Protein AF-A0A1V6CRI0-F1 (afdb_monomer)

Mean predicted aligned error: 6.82 Å

Secondary structure (DSSP, 8-state):
-HHHHTTTB-S-HHHHHHSPEEEEEGGG-TTPBBSS-BEETTTT--SB-TTBBP-HHHHHHHHHHHHHH-GGGEET-EEETTEEEEEEE-HHHHHHHHHHHH--GGGTS---

Structure (mmCIF, N/CA/C/O backbone):
data_AF-A0A1V6CRI0-F1
#
_entry.id   AF-A0A1V6CRI0-F1
#
loop_
_atom_site.group_PDB
_atom_site.id
_atom_site.type_symbol
_atom_site.label_atom_id
_atom_site.label_alt_id
_atom_site.label_comp_id
_atom_site.label_asym_id
_atom_site.label_entity_id
_atom_site.label_seq_id
_atom_site.pdbx_PDB_ins_code
_atom_site.Cartn_x
_atom_site.Cartn_y
_atom_site.Cartn_z
_atom_site.occupancy
_atom_site.B_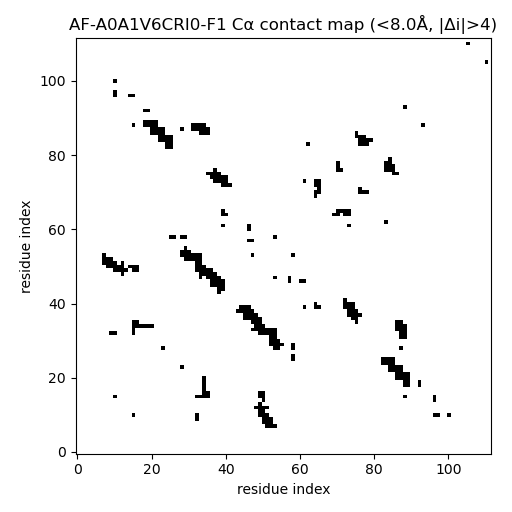iso_or_equiv
_atom_site.auth_seq_id
_atom_site.auth_comp_id
_atom_site.auth_asym_id
_atom_site.auth_atom_id
_atom_site.pdbx_PDB_model_num
ATOM 1 N N . MET A 1 1 ? 19.236 -7.443 7.749 1.00 37.31 1 MET A N 1
ATOM 2 C CA . MET A 1 1 ? 18.737 -6.141 7.245 1.00 37.31 1 MET A CA 1
ATOM 3 C C . MET A 1 1 ? 18.978 -5.978 5.751 1.00 37.31 1 MET A C 1
ATOM 5 O O . MET A 1 1 ? 18.011 -5.688 5.072 1.00 37.31 1 MET A O 1
ATOM 9 N N . ALA A 1 2 ? 20.188 -6.211 5.221 1.00 32.72 2 ALA A N 1
ATOM 10 C CA . ALA A 1 2 ? 20.434 -6.150 3.772 1.00 32.72 2 ALA A CA 1
ATOM 11 C C . ALA A 1 2 ? 19.505 -7.083 2.963 1.00 32.72 2 ALA A C 1
ATOM 13 O O . ALA A 1 2 ? 18.888 -6.636 2.004 1.00 32.72 2 ALA A O 1
ATOM 14 N N . ASP A 1 3 ? 19.289 -8.319 3.422 1.00 40.69 3 ASP A N 1
ATOM 15 C CA . ASP A 1 3 ? 18.392 -9.286 2.760 1.00 40.69 3 ASP A CA 1
ATOM 16 C C . ASP A 1 3 ? 16.898 -8.935 2.832 1.00 40.69 3 ASP A C 1
ATOM 18 O O . ASP A 1 3 ? 16.105 -9.507 2.097 1.00 40.69 3 ASP A O 1
ATOM 22 N N . ALA A 1 4 ? 16.495 -7.996 3.699 1.00 43.31 4 ALA A N 1
ATOM 23 C CA . ALA A 1 4 ? 15.105 -7.533 3.750 1.00 43.31 4 ALA A CA 1
ATOM 24 C C . ALA A 1 4 ? 14.783 -6.554 2.610 1.00 43.31 4 ALA A C 1
ATOM 26 O O . ALA A 1 4 ? 13.618 -6.396 2.266 1.00 43.31 4 ALA A O 1
ATOM 27 N N . VAL A 1 5 ? 15.813 -5.910 2.045 1.00 49.88 5 VAL A N 1
ATOM 28 C CA . VAL A 1 5 ? 15.702 -4.900 0.977 1.00 49.88 5 VAL A CA 1
ATOM 29 C C . VAL A 1 5 ? 16.208 -5.444 -0.367 1.00 49.88 5 VAL A C 1
ATOM 31 O O . VAL A 1 5 ? 15.827 -4.965 -1.437 1.00 49.88 5 VAL A O 1
ATOM 34 N N . ASN A 1 6 ? 17.065 -6.468 -0.332 1.00 45.59 6 ASN A N 1
ATOM 35 C CA . ASN A 1 6 ? 17.632 -7.089 -1.521 1.00 45.59 6 ASN A CA 1
ATOM 36 C C . ASN A 1 6 ? 16.546 -7.856 -2.298 1.00 45.59 6 ASN A C 1
ATOM 38 O O . ASN A 1 6 ? 15.866 -8.714 -1.743 1.00 45.59 6 ASN A O 1
ATOM 42 N N . GLY A 1 7 ? 16.365 -7.535 -3.580 1.00 58.19 7 GLY A N 1
ATOM 43 C CA . GLY A 1 7 ? 15.346 -8.160 -4.436 1.00 58.19 7 GLY A CA 1
ATOM 44 C C . GLY A 1 7 ? 13.952 -7.522 -4.393 1.00 58.19 7 GLY A C 1
ATOM 45 O O . GLY A 1 7 ? 13.077 -7.970 -5.128 1.00 58.19 7 GLY A O 1
ATOM 46 N N . GLN A 1 8 ? 13.737 -6.462 -3.602 1.00 64.69 8 GLN A N 1
ATOM 47 C CA . GLN A 1 8 ? 12.450 -5.757 -3.598 1.00 64.69 8 GLN A CA 1
ATOM 48 C C . GLN A 1 8 ? 12.300 -4.809 -4.792 1.00 64.69 8 GLN A C 1
ATOM 50 O O . GLN A 1 8 ? 11.213 -4.718 -5.345 1.00 64.69 8 GLN A O 1
ATOM 55 N N . ALA A 1 9 ? 13.364 -4.116 -5.216 1.00 75.25 9 ALA A N 1
ATOM 56 C CA . ALA A 1 9 ? 13.310 -3.176 -6.340 1.00 75.25 9 ALA A CA 1
ATOM 57 C C . ALA A 1 9 ? 13.182 -3.910 -7.684 1.00 75.25 9 ALA A C 1
ATOM 59 O O . ALA A 1 9 ? 14.167 -4.340 -8.287 1.00 75.25 9 ALA A O 1
ATOM 60 N N . THR A 1 10 ? 11.947 -4.056 -8.154 1.00 80.06 10 THR A N 1
ATOM 61 C CA . THR A 1 10 ? 11.616 -4.798 -9.376 1.00 80.06 10 THR A CA 1
ATOM 62 C C . THR A 1 10 ? 11.502 -3.872 -10.578 1.00 80.06 10 THR A C 1
ATOM 64 O O . THR A 1 10 ? 11.904 -4.254 -11.682 1.00 80.06 10 THR A O 1
ATOM 67 N N . VAL A 1 11 ? 11.013 -2.654 -10.342 1.00 85.25 11 VAL A N 1
ATOM 68 C CA . VAL A 1 11 ? 10.685 -1.634 -11.342 1.00 85.25 11 VAL A CA 1
ATOM 69 C C . VAL A 1 11 ? 11.324 -0.300 -10.952 1.00 85.25 11 VAL A C 1
ATOM 71 O O . VAL A 1 11 ? 11.495 -0.009 -9.768 1.00 85.25 11 VAL A O 1
ATOM 74 N N . MET A 1 12 ? 11.656 0.534 -11.942 1.00 87.00 12 MET A N 1
ATOM 75 C CA . MET A 1 12 ? 12.108 1.904 -11.694 1.00 87.00 12 MET A CA 1
ATOM 76 C C . MET A 1 12 ? 11.018 2.703 -10.958 1.00 87.00 12 MET A C 1
ATOM 78 O O . MET A 1 12 ? 9.904 2.802 -11.473 1.00 87.00 12 MET A O 1
ATOM 82 N N . PRO A 1 13 ? 11.318 3.345 -9.813 1.00 89.44 13 PRO A N 1
ATOM 83 C CA . PRO A 1 13 ? 10.303 4.042 -9.020 1.00 89.44 13 PRO A CA 1
ATOM 84 C C . PRO A 1 13 ? 9.500 5.080 -9.804 1.00 89.44 13 PRO A C 1
ATOM 86 O O . PRO A 1 13 ? 8.304 5.228 -9.589 1.00 89.44 13 PRO A O 1
ATOM 89 N N . ARG A 1 14 ? 10.143 5.768 -10.757 1.00 89.50 14 ARG A N 1
ATOM 90 C CA . ARG A 1 14 ? 9.477 6.714 -11.658 1.00 89.50 14 ARG A CA 1
ATOM 91 C C . ARG A 1 14 ? 8.367 6.049 -12.472 1.00 89.50 14 ARG A C 1
ATOM 93 O O . ARG A 1 14 ? 7.296 6.624 -12.594 1.00 89.50 14 ARG A O 1
ATOM 100 N N . ASP A 1 15 ? 8.639 4.888 -13.053 1.00 90.00 15 ASP A N 1
ATOM 101 C CA . ASP A 1 15 ? 7.701 4.235 -13.965 1.00 90.00 15 ASP A CA 1
ATOM 102 C C . ASP A 1 15 ? 6.548 3.605 -13.177 1.00 90.00 15 ASP A C 1
ATOM 104 O O . ASP A 1 15 ? 5.393 3.766 -13.554 1.00 90.00 15 ASP A O 1
ATOM 108 N N . ALA A 1 16 ? 6.849 3.009 -12.020 1.00 91.19 16 ALA A N 1
ATOM 109 C CA . ALA A 1 16 ? 5.840 2.507 -11.089 1.00 91.19 16 ALA A CA 1
ATOM 110 C C . ALA A 1 16 ? 4.938 3.608 -10.501 1.00 91.19 16 ALA A C 1
ATOM 112 O O . ALA A 1 16 ? 3.769 3.362 -10.238 1.00 91.19 16 ALA A O 1
ATOM 113 N N . ALA A 1 17 ? 5.467 4.816 -10.285 1.00 90.88 17 ALA A N 1
ATOM 114 C CA . ALA A 1 17 ? 4.683 5.943 -9.776 1.00 90.88 17 ALA A CA 1
ATOM 115 C C . ALA A 1 17 ? 3.815 6.625 -10.849 1.00 90.88 17 ALA A C 1
ATOM 117 O O . ALA A 1 17 ? 2.959 7.439 -10.510 1.00 90.88 17 ALA A O 1
ATOM 118 N N . LEU A 1 18 ? 4.071 6.358 -12.136 1.00 91.38 18 LEU A N 1
ATOM 119 C CA . LEU A 1 18 ? 3.371 6.982 -13.265 1.00 91.38 18 LEU A CA 1
ATOM 120 C C . LEU A 1 18 ? 2.423 6.028 -14.003 1.0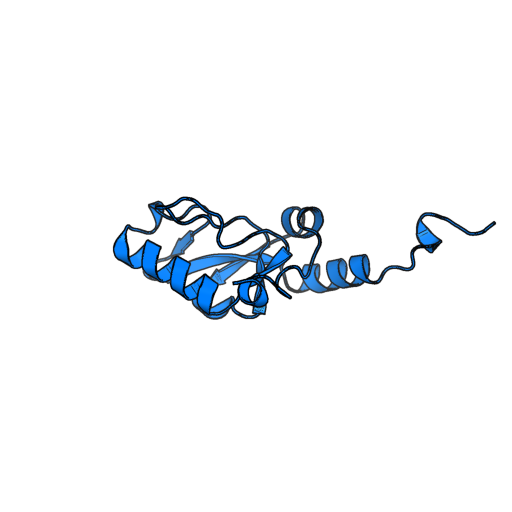0 91.38 18 LEU A C 1
ATOM 122 O O . LEU A 1 18 ? 1.715 6.478 -14.901 1.00 91.38 18 LEU A O 1
ATOM 126 N N . CYS A 1 19 ? 2.425 4.737 -13.674 1.00 90.31 19 CYS A N 1
ATOM 127 C CA . CYS A 1 19 ? 1.506 3.768 -14.259 1.00 90.31 19 CYS A CA 1
ATOM 128 C C . CYS A 1 19 ? 0.140 3.785 -13.568 1.00 90.31 19 CYS A C 1
ATOM 130 O O . CYS A 1 19 ? 0.009 4.222 -12.423 1.00 90.31 19 CYS A O 1
ATOM 132 N N . ASP A 1 20 ? -0.863 3.224 -14.238 1.00 93.75 20 ASP A N 1
ATOM 133 C CA . ASP A 1 20 ? -2.180 3.054 -13.636 1.00 93.75 20 ASP A CA 1
ATOM 134 C C . ASP A 1 20 ? -2.137 2.012 -12.502 1.00 93.75 20 ASP A C 1
ATOM 136 O O . ASP A 1 20 ? -1.701 0.868 -12.677 1.00 93.75 20 ASP A O 1
ATOM 140 N N . GLY A 1 21 ? -2.621 2.417 -11.328 1.00 94.81 21 GLY A N 1
ATOM 141 C CA . GLY A 1 21 ? -2.745 1.572 -10.146 1.00 94.81 21 GLY A CA 1
ATOM 142 C C . GLY A 1 21 ? -4.131 0.943 -9.978 1.00 94.81 21 GLY A C 1
ATOM 143 O O . GLY A 1 21 ? -5.128 1.363 -10.571 1.00 94.81 21 GLY A O 1
ATOM 144 N N . GLU A 1 22 ? -4.205 -0.100 -9.157 1.00 96.94 22 GLU A N 1
ATOM 145 C CA . GLU A 1 22 ? -5.444 -0.679 -8.642 1.00 96.94 22 GLU A CA 1
ATOM 146 C C . GLU A 1 22 ? -5.387 -0.809 -7.120 1.00 96.94 22 GLU A C 1
ATOM 148 O O . GLU A 1 22 ? -4.357 -1.147 -6.539 1.00 96.94 22 GLU A O 1
ATOM 153 N N . LEU A 1 23 ? -6.525 -0.573 -6.464 1.00 97.38 23 LEU A N 1
ATOM 154 C CA . LEU A 1 23 ? -6.669 -0.797 -5.029 1.00 97.38 23 LEU A CA 1
ATOM 155 C C . LEU A 1 23 ? -7.032 -2.252 -4.758 1.00 97.38 23 LEU A C 1
ATOM 157 O O . LEU A 1 23 ? -8.115 -2.705 -5.134 1.00 97.38 23 LEU A O 1
ATOM 161 N N . ILE A 1 24 ? -6.172 -2.944 -4.021 1.00 97.62 24 ILE A N 1
ATOM 162 C CA . ILE A 1 24 ? -6.414 -4.314 -3.565 1.00 97.62 24 ILE A CA 1
ATOM 163 C C . ILE A 1 24 ? -6.283 -4.410 -2.045 1.00 97.62 24 ILE A C 1
ATOM 165 O O . ILE A 1 24 ? -5.694 -3.541 -1.401 1.00 97.62 24 ILE A O 1
ATOM 169 N N . GLU A 1 25 ? -6.881 -5.447 -1.458 1.00 98.19 25 GLU A N 1
ATOM 170 C CA . GLU A 1 25 ? -6.827 -5.682 -0.013 1.00 98.19 25 GLU A CA 1
ATOM 171 C C . GLU A 1 25 ? -5.380 -5.942 0.426 1.00 98.19 25 GLU A C 1
ATOM 173 O O . GLU A 1 25 ? -4.682 -6.741 -0.197 1.00 98.19 25 GLU A O 1
ATOM 178 N N . LEU A 1 26 ? -4.939 -5.293 1.509 1.00 97.62 26 LEU A N 1
ATOM 179 C CA . LEU A 1 26 ? -3.551 -5.309 1.984 1.00 97.62 26 LEU A CA 1
ATOM 180 C C . LEU A 1 26 ? -3.005 -6.738 2.123 1.00 97.62 26 LEU A C 1
ATOM 182 O O . LEU A 1 26 ? -1.902 -7.027 1.669 1.00 97.62 26 LEU A O 1
ATOM 186 N N . ASP A 1 27 ? -3.794 -7.660 2.673 1.00 96.56 27 ASP A N 1
ATOM 187 C CA . ASP A 1 27 ? -3.372 -9.048 2.890 1.00 96.56 27 ASP A CA 1
ATOM 188 C C . ASP A 1 27 ? -3.165 -9.851 1.588 1.00 96.56 27 ASP A C 1
ATOM 190 O O . ASP A 1 27 ? -2.497 -10.889 1.614 1.00 96.56 27 ASP A O 1
ATOM 194 N N . GLN A 1 28 ? -3.701 -9.366 0.461 1.00 97.31 28 GLN A N 1
ATOM 195 C CA . GLN A 1 28 ? -3.608 -9.971 -0.876 1.00 97.31 28 GLN A CA 1
ATOM 196 C C . GLN A 1 28 ? -2.496 -9.358 -1.742 1.00 97.31 28 GLN A C 1
ATOM 198 O O . GLN A 1 28 ? -2.352 -9.716 -2.910 1.00 97.31 28 GLN A O 1
ATOM 203 N N . THR A 1 29 ? -1.721 -8.421 -1.194 1.00 96.25 29 THR A N 1
ATOM 204 C CA . THR A 1 29 ? -0.703 -7.672 -1.948 1.00 96.25 29 THR A CA 1
ATOM 205 C C . THR A 1 29 ? 0.652 -8.359 -2.027 1.00 96.25 29 THR A C 1
ATOM 207 O O . THR A 1 29 ? 1.513 -7.900 -2.769 1.00 96.25 29 THR A O 1
ATOM 210 N N . GLU A 1 30 ? 0.868 -9.454 -1.295 1.00 95.25 30 GLU A N 1
ATOM 211 C CA . GLU A 1 30 ? 2.151 -10.156 -1.307 1.00 95.25 30 GLU A CA 1
ATOM 212 C C . GLU A 1 30 ? 2.532 -10.586 -2.734 1.00 95.25 30 GLU A C 1
ATOM 214 O O . GLU A 1 30 ? 1.746 -11.213 -3.444 1.00 95.25 30 GLU A O 1
ATOM 219 N N . GLY A 1 31 ? 3.740 -10.217 -3.164 1.00 92.38 31 GLY A N 1
ATOM 220 C CA . GLY A 1 31 ? 4.242 -10.458 -4.516 1.00 92.38 31 GLY A CA 1
ATOM 221 C C . GLY A 1 31 ? 3.782 -9.445 -5.571 1.00 92.38 31 GLY A C 1
A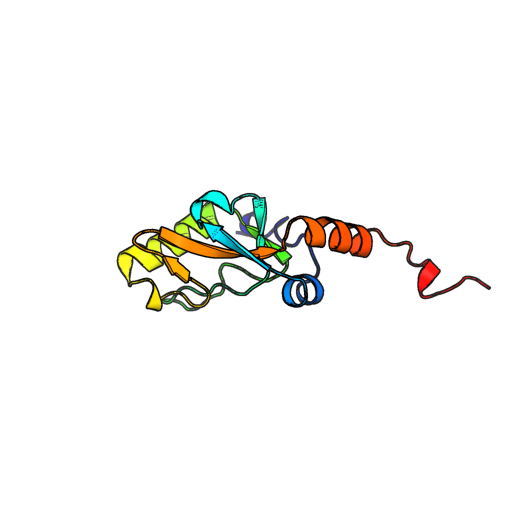TOM 222 O O . GLY A 1 31 ? 4.256 -9.513 -6.701 1.00 92.38 31 GLY A O 1
ATOM 223 N N . ARG A 1 32 ? 2.896 -8.497 -5.237 1.00 94.56 32 ARG A N 1
ATOM 224 C CA . ARG A 1 32 ? 2.518 -7.384 -6.127 1.00 94.56 32 ARG A CA 1
ATOM 225 C C . ARG A 1 32 ? 3.525 -6.246 -6.041 1.00 94.56 32 ARG A C 1
ATOM 227 O O . ARG A 1 32 ? 4.236 -6.113 -5.046 1.00 94.56 32 ARG A O 1
ATOM 234 N N . VAL A 1 33 ? 3.562 -5.403 -7.069 1.00 93.50 33 VAL A N 1
ATOM 235 C CA . VAL A 1 33 ? 4.438 -4.227 -7.108 1.00 93.50 33 VAL A CA 1
ATOM 236 C C . VAL A 1 33 ? 3.672 -2.999 -6.624 1.00 93.50 33 VAL A C 1
ATOM 238 O O . VAL A 1 33 ? 2.603 -2.691 -7.144 1.00 93.50 33 VAL A O 1
ATOM 241 N N . SER A 1 34 ? 4.210 -2.284 -5.639 1.00 94.75 34 SER A N 1
ATOM 242 C CA . SER A 1 34 ? 3.613 -1.032 -5.162 1.00 94.75 34 SER A CA 1
ATOM 243 C C . SER A 1 34 ? 3.672 0.046 -6.247 1.00 94.75 34 SER A C 1
ATOM 245 O O . SER A 1 34 ? 4.722 0.233 -6.867 1.00 94.75 34 SER A O 1
ATOM 247 N N . SER A 1 35 ? 2.581 0.787 -6.446 1.00 95.06 35 SER A N 1
ATOM 248 C CA . SER A 1 35 ? 2.545 1.986 -7.306 1.00 95.06 35 SER A CA 1
ATOM 249 C C . SER A 1 35 ? 2.807 3.275 -6.523 1.00 95.06 35 SER A C 1
ATOM 251 O O . SER A 1 35 ? 3.225 4.280 -7.087 1.00 95.06 35 SER A O 1
ATOM 253 N N . GLN A 1 36 ? 2.606 3.249 -5.204 1.00 94.00 36 GLN A N 1
ATOM 254 C CA . GLN A 1 36 ? 2.648 4.436 -4.351 1.00 94.00 36 GLN A CA 1
ATOM 255 C C . GLN A 1 36 ? 3.585 4.268 -3.147 1.00 94.00 36 GLN A C 1
ATOM 257 O O . GLN A 1 36 ? 4.144 3.196 -2.889 1.00 94.00 36 GLN A O 1
ATOM 262 N N . LEU A 1 37 ? 3.743 5.359 -2.397 1.00 94.81 37 LEU A N 1
ATOM 263 C CA . LEU A 1 37 ? 4.365 5.352 -1.078 1.00 94.81 37 LEU A CA 1
ATOM 264 C C . LEU A 1 37 ? 3.358 4.897 -0.020 1.00 94.81 37 LEU A C 1
ATOM 266 O O . LEU A 1 37 ? 2.199 5.302 -0.049 1.00 94.81 37 LEU A O 1
ATOM 270 N N . LEU A 1 38 ? 3.831 4.123 0.955 1.00 95.75 38 LEU A N 1
ATOM 271 C CA . LEU A 1 38 ? 3.062 3.810 2.157 1.00 95.75 38 LEU A CA 1
ATOM 272 C C . LEU A 1 38 ? 3.937 4.027 3.385 1.00 95.75 38 LEU A C 1
ATOM 274 O O . LEU A 1 38 ? 4.988 3.395 3.532 1.00 95.75 38 LEU A O 1
ATOM 278 N N . VAL A 1 39 ? 3.508 4.953 4.243 1.00 97.31 39 VAL A N 1
ATOM 279 C CA . VAL A 1 39 ? 4.323 5.482 5.342 1.00 97.31 39 VAL A CA 1
ATOM 280 C C . VAL A 1 39 ? 3.550 5.387 6.661 1.00 97.31 39 VAL A C 1
ATOM 282 O O . VAL A 1 39 ? 2.698 6.235 6.926 1.00 97.31 39 VAL A O 1
ATOM 285 N N . PRO A 1 40 ? 3.811 4.359 7.485 1.00 95.81 40 PRO A N 1
ATOM 286 C CA . PRO A 1 40 ? 3.254 4.262 8.827 1.00 95.81 40 PRO A CA 1
ATOM 287 C C . PRO A 1 40 ? 3.966 5.196 9.816 1.00 95.81 40 PRO A C 1
ATOM 289 O O . PRO A 1 40 ? 5.194 5.337 9.799 1.00 95.81 40 PRO A O 1
ATOM 292 N N . TYR A 1 41 ? 3.190 5.794 10.717 1.00 95.00 41 TYR A N 1
ATOM 293 C CA . TYR A 1 41 ? 3.643 6.660 11.800 1.00 95.00 41 TYR A CA 1
ATOM 294 C C . TYR A 1 41 ? 3.184 6.121 13.163 1.00 95.00 41 TYR A C 1
ATOM 296 O O . TYR A 1 41 ? 2.039 5.696 13.277 1.00 95.00 41 TYR A O 1
ATOM 304 N N . PRO A 1 42 ? 4.028 6.201 14.210 1.00 90.50 42 PRO A N 1
ATOM 305 C CA . PRO A 1 42 ? 5.480 6.419 14.164 1.00 90.50 42 PRO A CA 1
ATOM 306 C C . PRO A 1 42 ? 6.226 5.183 13.601 1.00 90.50 42 PRO A C 1
ATOM 308 O O . PRO A 1 42 ? 5.717 4.071 13.710 1.00 90.50 42 PRO A O 1
ATOM 311 N N . PRO A 1 43 ? 7.435 5.321 13.005 1.00 91.62 43 PRO A N 1
ATOM 312 C CA . PRO A 1 43 ? 8.316 6.497 12.985 1.00 91.62 43 PRO A CA 1
ATOM 313 C C . PRO A 1 43 ? 8.172 7.418 11.761 1.00 91.62 43 PRO A C 1
ATOM 315 O O . PRO A 1 43 ? 8.830 8.454 11.722 1.00 91.62 43 PRO A O 1
ATOM 318 N N . GLY A 1 44 ? 7.368 7.067 10.755 1.00 93.00 44 GLY A N 1
ATOM 319 C CA . GLY A 1 44 ? 7.267 7.856 9.524 1.00 93.00 44 GLY A CA 1
ATOM 320 C C . GLY A 1 44 ? 8.285 7.506 8.442 1.00 93.00 44 GLY A C 1
ATOM 321 O O . GLY A 1 44 ? 8.620 8.350 7.613 1.00 93.00 44 GLY A O 1
ATOM 322 N N . ILE A 1 45 ? 8.804 6.276 8.461 1.00 94.06 45 ILE A N 1
ATOM 323 C CA . ILE A 1 45 ? 9.707 5.756 7.428 1.00 94.06 45 ILE A CA 1
ATOM 324 C C . ILE A 1 45 ? 8.868 4.964 6.417 1.00 94.06 45 ILE A C 1
ATOM 326 O O . ILE A 1 45 ? 8.087 4.109 6.841 1.00 94.06 45 ILE A O 1
ATOM 330 N N . PRO A 1 46 ? 9.006 5.211 5.100 1.00 92.94 46 PRO A N 1
ATOM 331 C CA . PRO A 1 46 ? 8.265 4.462 4.094 1.00 92.94 46 PRO A CA 1
ATOM 332 C C . PRO A 1 46 ? 8.551 2.965 4.178 1.00 92.94 46 PRO A C 1
ATOM 334 O O . PRO A 1 46 ? 9.707 2.542 4.145 1.00 92.94 46 PRO A O 1
ATOM 337 N N . VAL A 1 47 ? 7.486 2.172 4.255 1.00 93.50 47 VAL A N 1
ATOM 338 C CA . VAL A 1 47 ? 7.567 0.712 4.149 1.00 93.50 47 VAL A CA 1
ATOM 339 C C . VAL A 1 47 ? 7.368 0.302 2.699 1.00 93.50 47 VAL A C 1
ATOM 341 O O . VAL A 1 47 ? 8.036 -0.617 2.246 1.00 93.50 47 VAL A O 1
ATOM 344 N N . PHE A 1 48 ? 6.483 0.980 1.958 1.00 93.94 48 PHE A N 1
ATOM 345 C CA . PHE A 1 48 ? 6.297 0.732 0.528 1.00 93.94 48 PHE A CA 1
ATOM 346 C C . PHE A 1 48 ? 6.892 1.904 -0.247 1.00 93.94 48 PHE A C 1
ATOM 348 O O . PHE A 1 48 ? 6.666 3.067 0.098 1.00 93.94 48 PHE A O 1
ATOM 355 N N . LEU A 1 49 ? 7.624 1.584 -1.311 1.00 93.75 49 LEU A N 1
ATOM 356 C CA . LEU A 1 49 ? 8.070 2.536 -2.320 1.00 93.75 49 LEU A CA 1
ATOM 357 C C . LEU A 1 49 ? 7.549 2.069 -3.684 1.00 93.75 49 LEU A C 1
ATOM 359 O O . LEU A 1 49 ? 7.491 0.856 -3.913 1.00 93.75 49 LEU A O 1
ATOM 363 N N . PRO A 1 50 ? 7.217 2.994 -4.600 1.00 93.75 50 PRO A N 1
ATOM 364 C CA . PRO A 1 50 ? 6.878 2.639 -5.967 1.00 93.75 50 PRO A CA 1
ATOM 365 C C . PRO A 1 50 ? 7.958 1.752 -6.590 1.00 93.75 50 PRO A C 1
ATOM 367 O O . PRO A 1 50 ? 9.151 2.054 -6.512 1.00 93.75 50 PRO A O 1
ATOM 370 N N . GLY A 1 51 ? 7.536 0.647 -7.195 1.00 91.12 51 GLY A N 1
ATOM 371 C CA . GLY A 1 51 ? 8.416 -0.307 -7.863 1.00 91.12 51 GLY A CA 1
ATOM 372 C C . GLY A 1 51 ? 9.007 -1.386 -6.955 1.00 91.12 51 GLY A C 1
ATOM 373 O O . GLY A 1 51 ? 9.717 -2.265 -7.455 1.00 91.12 51 GLY A O 1
ATOM 374 N N . LEU A 1 52 ? 8.696 -1.362 -5.652 1.00 91.69 52 LEU A N 1
ATOM 375 C CA . LEU A 1 52 ? 9.010 -2.470 -4.756 1.00 91.69 52 LEU A CA 1
ATOM 376 C C . LEU A 1 52 ? 7.977 -3.588 -4.857 1.00 91.69 52 LEU A C 1
ATOM 378 O O . LEU A 1 52 ? 6.773 -3.332 -4.824 1.00 91.69 52 LEU A O 1
ATOM 382 N N . THR A 1 53 ? 8.454 -4.829 -4.876 1.00 92.94 53 THR A N 1
ATOM 383 C CA . THR A 1 53 ? 7.628 -6.003 -4.596 1.00 92.94 53 THR A CA 1
ATOM 384 C C . THR A 1 53 ? 7.268 -6.037 -3.115 1.00 92.94 53 THR A C 1
ATOM 386 O O . THR A 1 53 ? 8.142 -6.017 -2.243 1.00 92.94 53 THR A O 1
ATOM 389 N N . ILE A 1 54 ? 5.972 -6.106 -2.837 1.00 93.56 54 ILE A N 1
ATOM 390 C CA . ILE A 1 54 ? 5.415 -6.134 -1.491 1.00 93.56 54 ILE A CA 1
ATOM 391 C C . ILE A 1 54 ? 5.636 -7.521 -0.885 1.00 93.56 54 ILE A C 1
ATOM 393 O O . ILE A 1 54 ? 5.301 -8.544 -1.484 1.00 93.56 54 ILE A O 1
ATOM 397 N N . THR A 1 55 ? 6.193 -7.563 0.323 1.00 93.62 55 THR A N 1
ATOM 398 C CA . THR A 1 55 ? 6.507 -8.802 1.045 1.00 93.62 55 THR A CA 1
ATOM 399 C C . THR A 1 55 ? 5.621 -8.965 2.279 1.00 93.62 55 THR A C 1
ATOM 401 O O . THR A 1 55 ? 5.092 -7.986 2.813 1.00 93.62 55 THR A O 1
ATOM 404 N N . ARG A 1 56 ? 5.481 -10.199 2.786 1.00 94.31 56 ARG A N 1
ATOM 405 C CA . ARG A 1 56 ? 4.724 -10.466 4.021 1.00 94.31 56 ARG A CA 1
ATOM 406 C C . ARG A 1 56 ? 5.148 -9.588 5.212 1.00 94.31 56 ARG A C 1
ATOM 408 O O . ARG A 1 56 ? 4.250 -9.003 5.817 1.00 94.31 56 ARG A O 1
ATOM 415 N N . PRO A 1 57 ? 6.449 -9.398 5.520 1.00 93.81 57 PRO A N 1
ATOM 416 C CA . PRO A 1 57 ? 6.857 -8.521 6.619 1.00 93.81 57 PRO A CA 1
ATOM 417 C C . PRO A 1 57 ? 6.405 -7.064 6.450 1.00 93.81 57 PRO A C 1
ATOM 419 O O . PRO A 1 57 ? 6.047 -6.415 7.428 1.00 93.81 57 PRO A O 1
ATOM 422 N N . MET A 1 58 ? 6.383 -6.541 5.217 1.00 94.25 58 MET A N 1
ATOM 423 C CA . MET A 1 58 ? 5.901 -5.181 4.949 1.00 94.25 58 MET A CA 1
ATOM 424 C C . MET A 1 58 ? 4.411 -5.052 5.285 1.00 94.25 58 MET A C 1
ATOM 426 O O . MET A 1 58 ? 4.013 -4.099 5.950 1.00 94.25 58 MET A O 1
ATOM 430 N N . ILE A 1 59 ? 3.599 -6.028 4.865 1.00 96.12 59 ILE A N 1
ATOM 431 C CA . ILE A 1 59 ? 2.159 -6.085 5.164 1.00 96.12 59 ILE A CA 1
ATOM 432 C C . ILE A 1 59 ? 1.930 -6.126 6.679 1.00 96.12 59 ILE A C 1
ATOM 434 O O . ILE A 1 59 ? 1.100 -5.383 7.202 1.00 96.12 59 ILE A O 1
ATOM 438 N N . GLU A 1 60 ? 2.688 -6.959 7.393 1.00 95.94 60 GLU A N 1
ATOM 439 C CA . GLU A 1 60 ? 2.573 -7.101 8.845 1.00 95.94 60 GLU A CA 1
ATOM 440 C C . GLU A 1 60 ? 2.905 -5.807 9.592 1.00 95.94 60 GLU A C 1
ATOM 442 O O . GLU A 1 60 ? 2.171 -5.454 10.512 1.00 95.94 60 GLU A O 1
ATOM 447 N N . ILE A 1 61 ? 3.942 -5.070 9.176 1.00 94.88 61 ILE A N 1
ATOM 448 C CA . ILE A 1 61 ? 4.281 -3.763 9.766 1.00 94.88 61 ILE A CA 1
ATOM 449 C C . ILE A 1 61 ? 3.124 -2.777 9.588 1.00 94.88 61 ILE A C 1
ATOM 451 O O . ILE A 1 61 ? 2.706 -2.131 10.547 1.00 94.88 61 ILE A O 1
ATOM 455 N N . VAL A 1 62 ? 2.593 -2.673 8.369 1.00 96.06 62 VAL A N 1
ATOM 456 C CA . VAL A 1 62 ? 1.506 -1.737 8.054 1.00 96.06 62 VAL A CA 1
ATOM 457 C C . VAL A 1 62 ? 0.254 -2.061 8.855 1.00 96.06 62 VAL A C 1
ATOM 459 O O . VAL A 1 62 ? -0.336 -1.167 9.460 1.00 96.06 62 VAL A O 1
ATOM 462 N N . ARG A 1 63 ? -0.130 -3.339 8.891 1.00 96.44 63 ARG A N 1
ATOM 463 C CA . ARG A 1 63 ? -1.299 -3.800 9.639 1.00 96.44 63 ARG A CA 1
ATOM 464 C C . ARG A 1 63 ? -1.121 -3.575 11.137 1.00 96.44 63 ARG A C 1
ATOM 466 O O . ARG A 1 63 ? -2.027 -3.050 11.766 1.00 96.44 63 ARG A O 1
ATOM 473 N N . ALA A 1 64 ? 0.051 -3.890 11.690 1.00 95.94 64 ALA A N 1
ATOM 474 C CA . ALA A 1 64 ? 0.330 -3.685 13.109 1.00 95.94 64 ALA A CA 1
ATOM 475 C C . ALA A 1 64 ? 0.188 -2.213 13.524 1.00 95.94 64 ALA A C 1
ATOM 477 O O . ALA A 1 64 ? -0.410 -1.936 14.560 1.00 95.94 64 ALA A O 1
ATOM 478 N N . VAL A 1 65 ? 0.689 -1.273 12.714 1.00 96.62 65 VAL A N 1
ATOM 479 C CA . VAL A 1 65 ? 0.537 0.164 12.998 1.00 96.62 65 VAL A CA 1
ATOM 480 C C . VAL A 1 65 ? -0.914 0.610 12.832 1.00 96.62 65 VAL A C 1
ATOM 482 O O . VAL A 1 65 ? -1.435 1.284 13.712 1.00 96.62 65 VA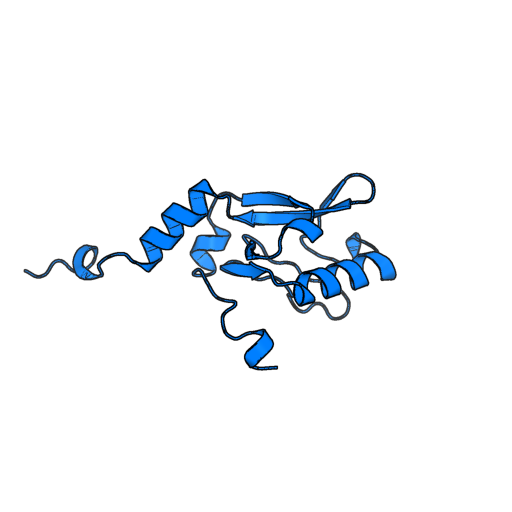L A O 1
ATOM 485 N N . ALA A 1 66 ? -1.595 0.197 11.760 1.00 96.38 66 ALA A N 1
ATOM 486 C CA . ALA A 1 66 ? -2.995 0.557 11.541 1.00 96.38 66 ALA A CA 1
ATOM 487 C C . ALA A 1 66 ? -3.933 0.019 12.640 1.00 96.38 66 ALA A C 1
ATOM 489 O O . ALA A 1 66 ? -4.887 0.701 13.016 1.00 96.38 66 ALA A O 1
ATOM 490 N N . ASP A 1 67 ? -3.652 -1.179 13.160 1.00 96.19 67 ASP A N 1
ATOM 491 C CA . ASP A 1 67 ? -4.408 -1.809 14.245 1.00 96.19 67 ASP A CA 1
ATOM 492 C C . ASP A 1 67 ? -4.132 -1.143 15.606 1.00 96.19 67 ASP A C 1
ATOM 494 O O . ASP A 1 67 ? -5.037 -1.052 16.436 1.00 96.19 67 ASP A O 1
ATOM 498 N N . ALA A 1 68 ? -2.894 -0.696 15.854 1.00 96.69 68 ALA A N 1
ATOM 499 C CA . ALA A 1 68 ? -2.481 -0.120 17.136 1.00 96.69 68 ALA A CA 1
ATOM 500 C C . ALA A 1 68 ? -2.767 1.387 17.254 1.00 96.69 68 ALA A C 1
ATOM 502 O O . ALA A 1 68 ? -3.275 1.834 18.281 1.00 96.69 68 ALA A O 1
ATOM 503 N N . GLU A 1 69 ? -2.449 2.153 16.211 1.00 96.62 69 GLU A N 1
ATOM 504 C CA . GLU A 1 69 ? -2.479 3.625 16.206 1.00 96.62 69 GLU A CA 1
ATOM 505 C C . GLU A 1 69 ? -3.663 4.193 15.409 1.00 96.62 69 GLU A C 1
ATOM 507 O O . GLU A 1 69 ? -4.008 5.362 15.557 1.00 96.62 69 GLU A O 1
ATOM 512 N N . GLY A 1 70 ? -4.309 3.365 14.584 1.00 95.88 70 GLY A N 1
ATOM 513 C CA . GLY A 1 70 ? -5.376 3.778 13.678 1.00 95.88 70 GLY A CA 1
ATOM 514 C C . GLY A 1 70 ? -4.915 3.870 12.224 1.00 95.88 70 GLY A C 1
ATOM 515 O O . GLY A 1 70 ? -3.739 4.037 11.905 1.00 95.88 70 GLY A O 1
ATOM 516 N N . ALA A 1 71 ? -5.866 3.742 11.298 1.00 95.00 71 ALA A N 1
ATOM 517 C CA . ALA A 1 71 ? -5.567 3.754 9.866 1.00 95.00 71 ALA A CA 1
ATOM 518 C C . ALA A 1 71 ? -5.058 5.117 9.362 1.00 95.00 71 ALA A C 1
ATOM 520 O O . ALA A 1 71 ? -4.313 5.172 8.389 1.00 95.00 71 ALA A O 1
ATOM 521 N N . ASP A 1 72 ? -5.440 6.208 10.025 1.00 96.25 72 ASP A N 1
ATOM 522 C CA . ASP A 1 72 ? -4.979 7.573 9.761 1.00 96.25 72 ASP A CA 1
ATOM 523 C C . ASP A 1 72 ? -3.509 7.795 10.143 1.00 96.25 72 ASP A C 1
ATOM 525 O O . ASP A 1 72 ? -2.867 8.700 9.608 1.00 96.25 72 ASP A O 1
ATOM 529 N N . ALA A 1 73 ? -2.942 6.920 10.977 1.00 97.06 73 ALA A N 1
ATOM 530 C CA . ALA A 1 73 ? -1.514 6.890 11.260 1.00 97.06 73 ALA A CA 1
ATOM 531 C C . ALA A 1 73 ? -0.683 6.346 10.079 1.00 97.06 73 ALA A C 1
ATOM 533 O O . ALA A 1 73 ? 0.546 6.384 10.115 1.00 97.06 73 ALA A O 1
ATOM 534 N N . VAL A 1 74 ? -1.317 5.844 9.012 1.00 97.62 74 VAL A N 1
AT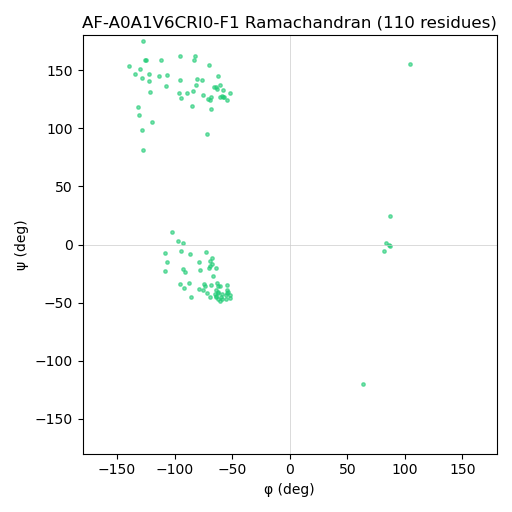OM 535 C CA . VAL A 1 74 ? -0.630 5.260 7.856 1.00 97.62 74 VAL A CA 1
ATOM 536 C C . VAL A 1 74 ? -0.959 6.030 6.580 1.00 97.62 74 VAL A C 1
ATOM 538 O O . VAL A 1 74 ? -2.021 5.879 5.977 1.00 97.62 74 VAL A O 1
ATOM 541 N N . HIS A 1 75 ? -0.003 6.826 6.103 1.00 97.56 75 HIS A N 1
ATOM 542 C CA . HIS A 1 75 ? -0.124 7.491 4.810 1.00 97.56 75 HIS A CA 1
ATOM 543 C C . HIS A 1 75 ? -0.178 6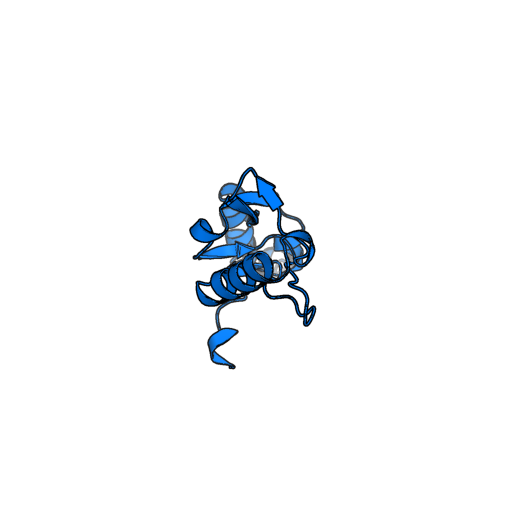.461 3.673 1.00 97.56 75 HIS A C 1
ATOM 545 O O . HIS A 1 75 ? 0.624 5.527 3.649 1.00 97.56 75 HIS A O 1
ATOM 551 N N . GLY A 1 76 ? -1.092 6.662 2.718 1.00 95.56 76 GLY A N 1
ATOM 552 C CA . GLY A 1 76 ? -1.285 5.776 1.563 1.00 95.56 76 GLY A CA 1
ATOM 553 C C . GLY A 1 76 ? -2.167 4.550 1.840 1.00 95.56 76 GLY A C 1
ATOM 554 O O . GLY A 1 76 ? -2.386 3.745 0.933 1.00 95.56 76 GLY A O 1
ATOM 555 N N . LEU A 1 77 ? -2.688 4.402 3.065 1.00 97.56 77 LEU A N 1
ATOM 556 C CA . LEU A 1 77 ? -3.618 3.336 3.432 1.00 97.56 77 LEU A CA 1
ATOM 557 C C . LEU A 1 77 ? -5.068 3.767 3.194 1.00 97.56 77 LEU A C 1
ATOM 559 O O . LEU A 1 77 ? -5.518 4.811 3.661 1.00 97.56 77 LEU A O 1
ATOM 563 N N . PHE A 1 78 ? -5.827 2.924 2.505 1.00 97.69 78 PHE A N 1
ATOM 564 C CA . PHE A 1 78 ? -7.253 3.115 2.273 1.00 97.69 78 PHE A CA 1
ATOM 565 C C . PHE A 1 78 ? -8.055 2.139 3.132 1.00 97.69 78 PHE A C 1
ATOM 567 O O . PHE A 1 78 ? -7.650 0.997 3.348 1.00 97.69 78 PHE A O 1
ATOM 574 N N . VAL A 1 79 ? -9.233 2.558 3.595 1.00 97.12 79 VAL A N 1
ATOM 575 C CA . VAL A 1 79 ? -10.101 1.728 4.442 1.00 97.12 79 VAL A CA 1
ATOM 576 C C . VAL A 1 79 ? -11.459 1.551 3.779 1.00 97.12 79 VAL A C 1
ATOM 578 O O . VAL A 1 79 ? -12.093 2.521 3.365 1.00 97.12 79 VAL A O 1
ATOM 581 N N . ARG A 1 80 ? -11.938 0.305 3.703 1.00 95.81 80 ARG A N 1
ATOM 582 C CA . ARG A 1 80 ? -13.331 -0.004 3.342 1.00 95.81 80 ARG A CA 1
ATOM 583 C C . ARG A 1 80 ? -13.906 -0.993 4.348 1.00 95.81 80 ARG A C 1
ATOM 585 O O . ARG A 1 80 ? -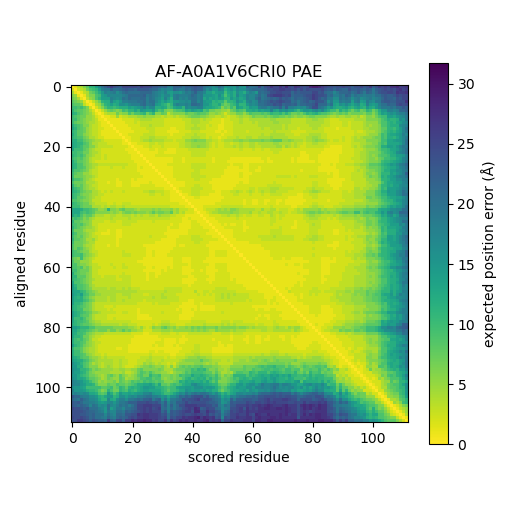13.505 -2.157 4.395 1.00 95.81 80 ARG A O 1
ATOM 592 N N . GLY A 1 81 ? -14.856 -0.535 5.161 1.00 93.06 81 GLY A N 1
ATOM 593 C CA . GLY A 1 81 ? -15.373 -1.322 6.281 1.00 93.06 81 GLY A CA 1
ATOM 594 C C . GLY A 1 81 ? -14.275 -1.583 7.315 1.00 93.06 81 GLY A C 1
ATOM 595 O O . GLY A 1 81 ? -13.713 -0.639 7.855 1.00 93.06 81 GLY A O 1
ATOM 596 N N . LYS A 1 82 ? -13.966 -2.858 7.575 1.00 90.19 82 LYS A N 1
ATOM 597 C CA . LYS A 1 82 ? -12.904 -3.292 8.507 1.00 90.19 82 LYS A CA 1
ATOM 598 C C . LYS A 1 82 ? -11.613 -3.740 7.809 1.00 90.19 82 LYS A C 1
ATOM 600 O O . LYS A 1 82 ? -10.786 -4.393 8.429 1.00 90.19 82 LYS A O 1
ATOM 605 N N . LYS A 1 83 ? -11.488 -3.486 6.506 1.00 95.75 83 LYS A N 1
ATOM 606 C CA . LYS A 1 83 ? -10.383 -3.981 5.680 1.00 95.75 83 LYS A CA 1
ATOM 607 C C . LYS A 1 83 ? -9.513 -2.837 5.185 1.00 95.75 83 LYS A C 1
ATOM 609 O O . LYS A 1 83 ? -10.029 -1.767 4.844 1.00 95.75 83 LYS A O 1
ATOM 614 N N . TYR A 1 84 ? -8.220 -3.118 5.096 1.00 98.06 84 TYR A N 1
ATOM 615 C CA . TYR A 1 84 ? -7.198 -2.215 4.587 1.00 98.06 84 TYR A CA 1
ATOM 616 C C . TYR A 1 84 ? -6.914 -2.483 3.115 1.00 98.06 84 TYR A C 1
ATOM 618 O O . TYR A 1 84 ? -6.893 -3.633 2.683 1.00 98.06 84 TYR A O 1
ATOM 626 N N . TYR A 1 85 ? -6.695 -1.418 2.357 1.00 98.31 85 TYR A N 1
ATOM 627 C CA . TYR A 1 85 ? -6.427 -1.449 0.928 1.00 98.31 85 TYR A CA 1
ATOM 628 C C . TYR A 1 85 ? -5.254 -0.540 0.611 1.00 98.31 85 TYR A C 1
ATOM 630 O O . TYR A 1 85 ? -5.068 0.500 1.243 1.00 98.31 85 TYR A O 1
ATOM 638 N N . VAL A 1 86 ? -4.485 -0.929 -0.391 1.00 97.62 86 VAL A N 1
ATOM 639 C CA . VAL A 1 86 ? -3.326 -0.182 -0.877 1.00 97.62 86 VAL A CA 1
ATOM 640 C C . VAL A 1 86 ? -3.302 -0.254 -2.390 1.00 97.62 86 VAL A C 1
ATOM 642 O O . VAL A 1 86 ? -3.852 -1.185 -2.985 1.00 97.62 86 VAL A O 1
ATOM 645 N N . GLU A 1 87 ? -2.692 0.746 -3.007 1.00 97.25 87 GLU A N 1
ATOM 646 C CA . GLU A 1 87 ? -2.532 0.784 -4.449 1.00 97.25 87 GLU A CA 1
ATOM 647 C C . GLU A 1 87 ? -1.301 -0.017 -4.890 1.00 97.25 87 GLU A C 1
ATOM 649 O O . GLU A 1 87 ? -0.207 0.111 -4.328 1.00 97.25 87 GLU A O 1
ATOM 654 N N . VAL A 1 88 ? -1.504 -0.862 -5.895 1.00 96.19 88 VAL A N 1
ATOM 655 C CA . VAL A 1 88 ? -0.465 -1.628 -6.585 1.00 96.19 88 VAL A CA 1
ATOM 656 C C . VAL A 1 88 ? -0.560 -1.360 -8.078 1.00 96.19 88 VAL A C 1
ATOM 658 O O . VAL A 1 88 ? -1.617 -0.971 -8.568 1.00 96.19 88 VAL A O 1
ATOM 661 N N . ILE A 1 89 ? 0.517 -1.601 -8.817 1.00 95.19 89 ILE A N 1
ATOM 662 C CA . ILE A 1 89 ? 0.504 -1.507 -10.280 1.00 95.19 89 ILE A CA 1
ATOM 663 C C . ILE A 1 89 ? -0.554 -2.467 -10.833 1.00 95.19 89 ILE A C 1
ATOM 665 O O . ILE A 1 89 ? -0.610 -3.630 -10.428 1.00 95.19 89 ILE A O 1
ATOM 669 N N . ARG A 1 90 ? -1.393 -2.011 -11.768 1.00 94.62 90 ARG A N 1
ATOM 670 C CA . ARG A 1 90 ? -2.331 -2.905 -12.454 1.00 94.62 90 ARG A CA 1
ATOM 671 C C . ARG A 1 90 ? -1.603 -3.985 -13.245 1.00 94.62 90 ARG A C 1
ATOM 673 O O . ARG A 1 90 ? -0.583 -3.730 -13.874 1.00 94.62 90 ARG A O 1
ATOM 680 N N . ARG A 1 91 ? -2.181 -5.186 -13.311 1.00 88.56 91 ARG A N 1
ATOM 681 C CA . ARG A 1 91 ? -1.580 -6.316 -14.047 1.00 88.56 91 ARG A CA 1
ATOM 682 C C . ARG A 1 91 ? -1.262 -6.008 -15.516 1.00 88.56 91 ARG A C 1
ATOM 684 O O . ARG A 1 91 ? -0.222 -6.428 -15.999 1.00 88.56 91 ARG A O 1
ATOM 691 N N . ASP A 1 92 ? -2.120 -5.265 -16.217 1.00 88.62 92 ASP A N 1
ATOM 692 C CA . ASP A 1 92 ? -1.884 -4.873 -17.614 1.00 88.62 92 ASP A CA 1
ATOM 693 C C . ASP A 1 92 ? -0.759 -3.835 -17.788 1.00 88.62 92 ASP A C 1
ATOM 695 O O . ASP A 1 92 ? -0.186 -3.717 -18.873 1.00 88.62 92 ASP A O 1
ATOM 699 N N . GLU A 1 93 ? -0.411 -3.108 -16.725 1.00 87.19 93 GLU A N 1
ATOM 700 C CA . GLU A 1 93 ? 0.735 -2.197 -16.682 1.00 87.19 93 GLU A CA 1
ATOM 701 C C . GLU A 1 93 ? 2.031 -2.918 -16.273 1.00 87.19 93 GLU A C 1
ATOM 703 O O . GLU A 1 93 ? 3.099 -2.579 -16.786 1.00 87.19 93 GLU A O 1
ATOM 708 N N . GLU A 1 94 ? 1.956 -3.945 -15.413 1.00 80.75 94 GLU A N 1
ATOM 709 C CA . GLU A 1 94 ? 3.115 -4.761 -15.006 1.00 80.75 94 GLU A CA 1
ATOM 710 C C . GLU A 1 94 ? 3.852 -5.340 -16.235 1.00 80.75 94 GLU A C 1
ATOM 712 O O . GLU A 1 94 ? 5.081 -5.255 -16.312 1.00 80.75 94 GLU A O 1
ATOM 717 N N . ASP A 1 95 ? 3.113 -5.824 -17.241 1.00 76.62 95 ASP A N 1
ATOM 718 C CA . ASP A 1 95 ? 3.676 -6.350 -18.4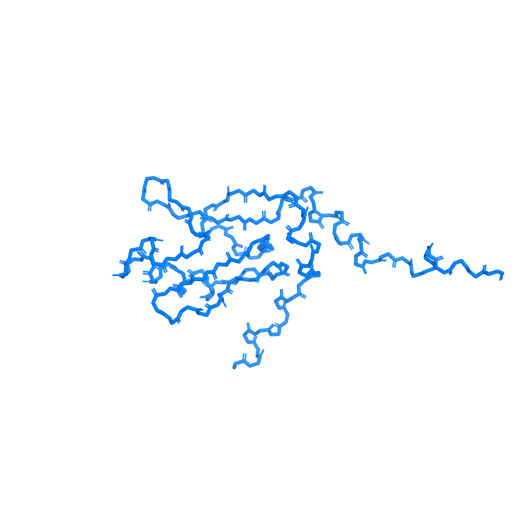96 1.00 76.62 95 ASP A CA 1
ATOM 719 C C . ASP A 1 95 ? 4.393 -5.266 -19.323 1.00 76.62 95 ASP A C 1
ATOM 721 O O . ASP A 1 95 ? 5.491 -5.484 -19.846 1.00 76.62 95 ASP A O 1
ATOM 725 N N . LYS A 1 96 ? 3.806 -4.064 -19.426 1.00 78.62 96 LYS A N 1
ATOM 726 C CA . LYS A 1 96 ? 4.401 -2.928 -20.162 1.00 78.62 96 LYS A CA 1
ATOM 727 C C . LYS A 1 96 ? 5.703 -2.471 -19.516 1.00 78.62 96 LYS A C 1
ATOM 729 O O . LYS A 1 96 ? 6.661 -2.118 -20.205 1.00 78.62 96 LYS A O 1
ATOM 734 N N . ILE A 1 97 ? 5.730 -2.476 -18.190 1.00 76.81 97 ILE A N 1
ATOM 735 C CA . ILE A 1 97 ? 6.889 -2.086 -17.401 1.00 76.81 97 ILE A CA 1
ATOM 736 C C . ILE A 1 97 ? 7.994 -3.139 -17.483 1.00 76.81 97 ILE A C 1
ATOM 738 O O . ILE A 1 97 ? 9.164 -2.777 -17.622 1.00 76.81 97 ILE A O 1
ATOM 742 N N . GLN A 1 98 ? 7.661 -4.430 -17.432 1.00 72.62 98 GLN A N 1
ATOM 743 C CA . GLN A 1 98 ? 8.672 -5.465 -17.644 1.00 72.62 98 GLN A CA 1
ATOM 744 C C . GLN A 1 98 ? 9.274 -5.384 -19.035 1.00 72.62 98 GLN A C 1
ATOM 746 O O . GLN A 1 98 ? 10.496 -5.414 -19.175 1.00 72.62 98 GLN A O 1
ATOM 751 N N . TRP A 1 99 ? 8.440 -5.139 -20.047 1.00 69.12 99 TRP A N 1
ATOM 752 C CA . TRP A 1 99 ? 8.956 -4.850 -21.371 1.00 69.12 99 TRP A CA 1
ATOM 753 C C . TRP A 1 99 ? 9.925 -3.668 -21.342 1.00 69.12 99 TRP A C 1
ATOM 755 O O . TRP A 1 99 ? 11.018 -3.825 -21.867 1.00 69.12 99 TRP A O 1
ATOM 765 N N . LEU A 1 100 ? 9.589 -2.542 -20.681 1.00 65.75 100 LEU A N 1
ATOM 766 C CA . LEU A 1 100 ? 10.471 -1.368 -20.523 1.00 65.75 100 LEU A CA 1
ATOM 767 C C . LEU A 1 100 ? 11.845 -1.711 -19.933 1.00 65.75 100 LEU A C 1
ATOM 769 O O . LEU A 1 100 ? 12.852 -1.182 -20.404 1.00 65.75 100 LEU A O 1
ATOM 773 N N . LYS A 1 101 ? 11.882 -2.600 -18.939 1.00 65.81 101 LYS A N 1
ATOM 774 C CA . LYS A 1 101 ? 13.109 -3.071 -18.289 1.00 65.81 101 LYS A CA 1
ATOM 775 C C . LYS A 1 101 ? 13.972 -3.935 -19.210 1.00 65.81 101 LYS A C 1
ATOM 777 O O . LYS A 1 101 ? 15.196 -3.870 -19.138 1.00 65.81 101 LYS A O 1
ATOM 782 N N . GLU A 1 102 ? 13.335 -4.724 -20.068 1.00 70.19 102 GLU A N 1
ATOM 783 C CA . GLU A 1 102 ? 13.983 -5.666 -20.986 1.00 70.19 102 GLU A CA 1
ATOM 784 C C . GLU A 1 102 ? 14.266 -5.066 -22.375 1.00 70.19 102 GLU A C 1
ATOM 786 O O . GLU A 1 102 ? 14.789 -5.757 -23.253 1.00 70.19 102 GLU A O 1
ATOM 791 N N . ARG A 1 103 ? 13.936 -3.783 -22.606 1.00 64.62 103 ARG A N 1
ATOM 792 C CA . ARG A 1 103 ? 14.069 -3.170 -23.936 1.00 64.62 103 ARG A CA 1
ATOM 793 C C . ARG A 1 103 ? 15.515 -3.196 -24.431 1.00 64.62 103 ARG A C 1
ATOM 795 O O . ARG A 1 103 ? 16.420 -2.797 -23.694 1.00 64.62 103 ARG A O 1
ATOM 802 N N . PRO A 1 104 ? 15.725 -3.526 -25.716 1.00 60.88 104 PRO A N 1
ATOM 803 C CA . PRO A 1 104 ? 17.015 -3.352 -26.367 1.00 60.88 104 PRO A CA 1
ATOM 804 C C . PRO A 1 104 ? 17.459 -1.877 -26.304 1.00 60.88 104 PRO A C 1
ATOM 806 O O . PRO A 1 104 ? 16.706 -0.970 -26.678 1.00 60.88 104 PRO A O 1
ATOM 809 N N . ALA A 1 105 ? 18.677 -1.624 -25.810 1.00 61.56 105 ALA A N 1
ATOM 810 C CA . ALA A 1 105 ? 19.248 -0.277 -25.640 1.00 61.56 105 ALA A CA 1
ATOM 811 C C . ALA A 1 105 ? 19.457 0.472 -26.977 1.00 61.56 105 ALA A C 1
ATOM 813 O O . ALA A 1 105 ? 19.528 1.700 -27.034 1.00 61.56 105 ALA A O 1
ATOM 814 N N . ASP A 1 106 ? 19.513 -0.290 -28.058 1.00 61.62 106 ASP A N 1
ATOM 815 C CA . ASP A 1 106 ? 19.689 0.076 -29.459 1.00 61.62 106 ASP A CA 1
ATOM 816 C C . ASP A 1 106 ? 18.507 0.859 -30.061 1.00 61.62 106 ASP A C 1
ATOM 818 O O . ASP A 1 106 ? 18.653 1.469 -31.117 1.00 61.62 106 ASP A O 1
ATOM 822 N N . ILE A 1 107 ? 17.362 0.940 -29.373 1.00 61.09 107 ILE A N 1
ATOM 823 C CA . ILE A 1 107 ? 16.224 1.771 -29.808 1.00 61.09 107 ILE A CA 1
ATOM 824 C C . ILE A 1 107 ? 16.478 3.271 -29.570 1.00 61.09 107 ILE A C 1
ATOM 826 O O . ILE A 1 107 ? 16.003 4.107 -30.337 1.00 61.09 107 ILE A O 1
ATOM 830 N N . LEU A 1 108 ? 17.203 3.630 -28.504 1.00 57.31 108 LEU A N 1
ATOM 831 C CA . LEU A 1 108 ? 17.527 5.030 -28.176 1.00 57.31 108 LEU A CA 1
ATOM 832 C C . LEU A 1 108 ? 18.846 5.488 -28.802 1.00 57.31 108 LEU A C 1
ATOM 834 O O . LEU A 1 108 ? 19.038 6.681 -29.029 1.00 57.31 108 LEU A O 1
ATOM 838 N N . PHE A 1 109 ? 19.726 4.536 -29.106 1.00 55.97 109 PHE A N 1
ATOM 839 C CA . PHE A 1 109 ? 20.989 4.764 -29.793 1.00 55.97 109 PHE A CA 1
ATOM 840 C C . PHE A 1 109 ? 21.059 3.819 -30.990 1.00 55.97 109 PHE A C 1
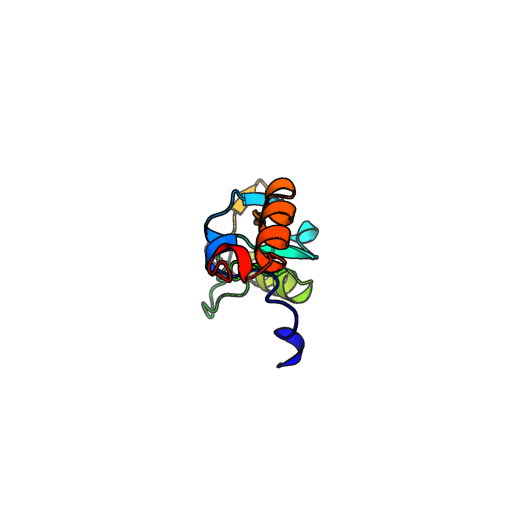ATOM 842 O O . PHE A 1 109 ? 21.667 2.748 -30.885 1.00 55.97 109 PHE A O 1
ATOM 849 N N . PRO A 1 110 ? 20.414 4.180 -32.114 1.00 52.09 110 PRO A N 1
ATOM 850 C CA . PRO A 1 110 ? 20.568 3.429 -33.345 1.00 52.09 110 PRO A CA 1
ATOM 851 C C . PRO A 1 110 ? 22.062 3.349 -33.654 1.00 52.09 110 PRO A C 1
ATOM 853 O O . PRO A 1 110 ? 22.742 4.376 -33.691 1.00 52.09 110 PRO A O 1
ATOM 856 N N . LYS A 1 111 ? 22.592 2.137 -33.825 1.00 58.53 111 LYS A N 1
ATOM 857 C CA . LYS A 1 111 ? 23.916 1.992 -34.426 1.00 58.53 111 LYS A CA 1
ATOM 858 C C . LYS A 1 111 ? 23.778 2.407 -35.888 1.00 58.53 111 LYS A C 1
ATOM 860 O O . LYS A 1 111 ? 22.994 1.790 -36.606 1.00 58.53 111 LYS A O 1
ATOM 865 N N . GLU A 1 112 ? 24.480 3.474 -36.264 1.00 63.69 112 GLU A N 1
ATOM 866 C CA . GLU A 1 112 ? 24.729 3.821 -37.669 1.00 63.69 112 GLU A CA 1
ATOM 867 C C . GLU A 1 112 ? 25.388 2.656 -38.420 1.00 63.69 112 GLU A C 1
ATOM 869 O O . GLU A 1 112 ? 26.220 1.940 -37.805 1.00 63.69 112 GLU A O 1
#

Solvent-accessible surface area (backbone atoms only — not comparable to full-atom values): 6256 Å² total; per-residue (Å²): 113,70,75,79,57,59,85,25,73,76,44,60,43,70,58,28,56,70,50,64,60,39,80,42,49,46,92,73,36,61,75,36,38,23,20,42,59,28,30,39,43,87,90,58,58,68,72,38,45,26,10,23,44,36,45,67,69,51,48,50,52,52,50,51,40,30,73,74,69,31,54,87,34,24,47,62,58,42,77,61,91,96,42,51,26,35,50,23,49,26,75,82,46,49,56,57,50,50,47,64,74,67,52,69,71,53,77,85,49,66,80,129

pLDDT: mean 85.85, std 16.02, range [32.72, 98.31]

Foldseek 3Di:
DCVVQPPFQQFDLVLLLPADKDKDFLVPQQQFFASDWKAAPVVRDTLHGRRTHDHPVSSVVLVVRCVPVNNVRMPQWDDDDPTIIHITHDPVSVVVRVCVVVDDPCVVPPDD

Radius of gyration: 15.79 Å; Cα contacts (8 Å, |Δi|>4): 191; chains: 1; bounding box: 40×18×55 Å

Sequence (112 aa):
MADAVNGQATVMPRDAALCDGELIELDQTEGRVSSQLLVPYPPGIPVFLPGLTITRPMIEIVRAVADAEGADAVHGLFVRGKKYYVEVIRRDEEDKIQWLKERPADILFPKE

Nearest PDB structures (foldseek):
  5fkz-assembly1_E  TM=7.464E-01  e=5.545E-06  Escherichia coli K-12
  3n75-assembly1_A  TM=7.557E-01  e=9.329E-06  Escherichia coli K-12
  1ord-assembly1_A  TM=8.489E-01  e=1.632E-04  Lactobacillus sp. 30A
  6y3x-assembly1_A  TM=7.555E-01  e=5.060E-05  Francisella tularensis subsp. novicida
  2x3l-assembly1_B  TM=7.827E-01  e=1.076E-03  Staphylococcus aureus